Protein AF-A0A0G0DGN2-F1 (afdb_monomer)

Secondary structure (DSSP, 8-state):
---SSTT-PPEEEEETTEEEEE-----EEEEEEE-TTT-PEEEEEEETTTTEEEEE-TTT--EE--TTHHHHHHHHHHHHHHHHHHHHHHHHHHHHHHHHHT-SS-HHHHHHHHHHHHHHHHHHHHHH-TTSHHHHTTS--

Structure (mmCIF, N/CA/C/O backbone):
data_AF-A0A0G0DGN2-F1
#
_entry.id   AF-A0A0G0DGN2-F1
#
loop_
_atom_site.group_PDB
_atom_site.id
_atom_site.type_symbol
_atom_site.label_atom_id
_atom_site.label_alt_id
_atom_site.label_comp_id
_atom_site.label_asym_id
_atom_site.label_entity_id
_atom_site.label_seq_id
_atom_site.pdbx_PDB_ins_code
_atom_site.Cartn_x
_atom_site.Cartn_y
_atom_site.Cartn_z
_atom_site.occupancy
_atom_site.B_iso_or_equiv
_atom_site.auth_seq_id
_atom_site.auth_comp_id
_atom_site.auth_asym_id
_atom_site.auth_atom_id
_atom_site.pdbx_PDB_model_num
ATOM 1 N N . MET A 1 1 ? 5.096 12.865 14.100 1.00 49.00 1 MET A N 1
ATOM 2 C CA . MET A 1 1 ? 5.397 11.519 14.652 1.00 49.00 1 MET A CA 1
ATOM 3 C C . MET A 1 1 ? 6.909 11.419 14.796 1.00 49.00 1 MET A C 1
ATOM 5 O O . MET A 1 1 ? 7.575 12.170 14.108 1.00 49.00 1 MET A O 1
ATOM 9 N N . ASP A 1 2 ? 7.474 10.583 15.662 1.00 47.09 2 ASP A N 1
ATOM 10 C CA . ASP A 1 2 ? 8.926 10.339 15.600 1.00 47.09 2 ASP A CA 1
ATOM 11 C C . ASP A 1 2 ? 9.210 9.339 14.479 1.00 47.09 2 ASP A C 1
ATOM 13 O O . ASP A 1 2 ? 8.438 8.393 14.294 1.00 47.09 2 ASP A O 1
ATOM 17 N N . CYS A 1 3 ? 10.291 9.537 13.715 1.00 43.28 3 CYS A N 1
ATOM 18 C CA . CYS A 1 3 ? 10.688 8.525 12.745 1.00 43.28 3 CYS A CA 1
ATOM 19 C C . CYS A 1 3 ? 11.011 7.210 13.494 1.00 43.28 3 CYS A C 1
ATOM 21 O O . CYS A 1 3 ? 11.831 7.221 14.416 1.00 43.28 3 CYS A O 1
ATOM 23 N N . PRO A 1 4 ? 10.424 6.059 13.096 1.00 52.72 4 PRO A N 1
ATOM 24 C CA . PRO A 1 4 ? 10.719 4.763 13.717 1.00 52.72 4 PRO A CA 1
ATOM 25 C C . PRO A 1 4 ? 12.202 4.375 13.611 1.00 52.72 4 PRO A C 1
ATOM 27 O O . PRO A 1 4 ? 12.725 3.613 14.426 1.00 52.72 4 PRO A O 1
ATOM 30 N N . ASN A 1 5 ? 12.902 4.950 12.638 1.00 54.12 5 ASN A N 1
ATOM 31 C CA . ASN A 1 5 ? 14.341 4.891 12.513 1.00 54.12 5 ASN A CA 1
ATOM 32 C C . ASN A 1 5 ? 14.989 5.977 13.384 1.00 54.12 5 ASN A C 1
ATOM 34 O O . ASN A 1 5 ? 15.116 7.130 12.977 1.00 54.12 5 ASN A O 1
ATOM 38 N N . LYS A 1 6 ? 15.429 5.592 14.589 1.00 50.25 6 LYS A N 1
ATOM 39 C CA . LYS A 1 6 ? 16.013 6.481 15.620 1.00 50.25 6 LYS A CA 1
ATOM 40 C C . LYS A 1 6 ? 17.249 7.291 15.176 1.00 50.25 6 LYS A C 1
ATOM 42 O O . LYS A 1 6 ? 17.796 8.045 15.974 1.00 50.25 6 LYS A O 1
ATOM 47 N N . HIS A 1 7 ? 17.698 7.127 13.932 1.00 49.56 7 HIS A N 1
ATOM 48 C CA . HIS A 1 7 ? 18.856 7.787 13.334 1.00 49.56 7 HIS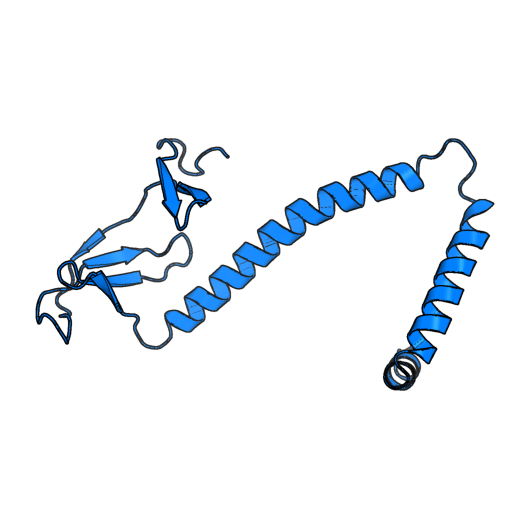 A CA 1
ATOM 49 C C . HIS A 1 7 ? 18.514 8.725 12.160 1.00 49.56 7 HIS A C 1
ATOM 51 O O . HIS A 1 7 ? 19.440 9.189 11.496 1.00 49.56 7 HIS A O 1
ATOM 57 N N . LYS A 1 8 ? 17.232 9.002 11.868 1.00 55.03 8 LYS A N 1
ATOM 58 C CA . LYS A 1 8 ? 16.832 9.859 10.736 1.00 55.03 8 LYS A CA 1
ATOM 59 C C . LYS A 1 8 ? 15.720 10.841 11.094 1.00 55.03 8 LYS A C 1
ATOM 61 O O . LYS A 1 8 ? 14.766 10.488 11.780 1.00 55.03 8 LYS A O 1
ATOM 66 N N . GLU A 1 9 ? 15.851 12.069 10.600 1.00 58.56 9 GLU A N 1
ATOM 67 C CA . GLU A 1 9 ? 14.816 13.100 10.691 1.00 58.56 9 GLU A CA 1
ATOM 68 C C . GLU A 1 9 ? 13.739 12.879 9.619 1.00 58.56 9 GLU A C 1
ATOM 70 O O . GLU A 1 9 ? 14.002 12.306 8.559 1.00 58.56 9 GLU A O 1
ATOM 75 N N . LEU A 1 10 ? 12.509 13.305 9.915 1.00 53.09 10 LEU A N 1
ATOM 76 C CA . LEU A 1 10 ? 11.406 13.269 8.960 1.00 53.09 10 LEU A CA 1
ATOM 77 C C . LEU A 1 10 ? 11.618 14.327 7.874 1.00 53.09 10 LEU A C 1
ATOM 79 O O . LEU A 1 10 ? 11.768 15.510 8.174 1.00 53.09 10 LEU A O 1
ATOM 83 N N . GLU A 1 11 ? 11.564 13.907 6.616 1.00 58.22 11 GLU A N 1
ATOM 84 C CA . GLU A 1 11 ? 11.448 14.812 5.479 1.00 58.22 11 GLU A CA 1
ATOM 85 C C . GLU A 1 11 ? 9.973 15.071 5.183 1.00 58.22 11 GLU A C 1
ATOM 87 O O . GLU A 1 11 ? 9.183 14.143 5.003 1.00 58.22 11 GLU A O 1
ATOM 92 N N . LYS A 1 12 ? 9.601 16.348 5.093 1.00 58.12 12 LYS A N 1
ATOM 93 C CA . LYS A 1 12 ? 8.268 16.750 4.648 1.00 58.12 12 LYS A CA 1
ATOM 94 C C . LYS A 1 12 ? 8.213 16.764 3.131 1.00 58.12 12 LYS A C 1
ATOM 96 O O . LYS A 1 12 ? 8.866 17.588 2.492 1.00 58.12 12 LYS A O 1
ATOM 101 N N . ILE A 1 13 ? 7.393 15.893 2.556 1.00 61.16 13 ILE A N 1
ATOM 102 C CA . ILE A 1 13 ? 7.132 15.861 1.118 1.00 61.16 13 ILE A CA 1
ATOM 103 C C . ILE A 1 13 ? 5.710 16.359 0.875 1.00 61.16 13 ILE A C 1
ATOM 105 O O . ILE A 1 13 ? 4.753 15.875 1.474 1.00 61.16 13 ILE A O 1
ATOM 109 N N . LEU A 1 14 ? 5.566 17.335 -0.022 1.00 43.22 14 LEU A N 1
ATOM 110 C CA . LEU A 1 14 ? 4.266 17.806 -0.490 1.00 43.22 14 LEU A CA 1
ATOM 111 C C . LEU A 1 14 ? 3.747 16.862 -1.576 1.00 43.22 14 LEU A C 1
ATOM 113 O O . LEU A 1 14 ? 4.218 16.890 -2.713 1.00 43.22 14 LEU A O 1
ATOM 117 N N . PHE A 1 15 ? 2.754 16.045 -1.236 1.00 37.03 15 PHE A N 1
ATOM 118 C CA . PHE A 1 15 ? 2.042 15.195 -2.188 1.00 37.03 15 PHE A CA 1
ATOM 119 C C . PHE A 1 15 ? 0.625 15.745 -2.361 1.00 37.03 15 PHE A C 1
ATOM 121 O O . PHE A 1 15 ? -0.176 15.689 -1.436 1.00 37.03 15 PHE A O 1
ATOM 128 N N . HIS A 1 16 ? 0.307 16.310 -3.532 1.00 38.50 16 HIS A N 1
ATOM 129 C CA . HIS A 1 16 ? -1.016 16.901 -3.817 1.00 38.50 16 HIS A CA 1
ATOM 130 C C . HIS A 1 16 ? -1.499 17.900 -2.741 1.00 38.50 16 HIS A C 1
ATOM 132 O O . HIS A 1 16 ? -2.641 17.840 -2.295 1.00 38.50 16 HIS A O 1
ATOM 138 N N . ASN A 1 17 ? -0.621 18.816 -2.314 1.00 47.09 17 ASN A N 1
ATOM 139 C CA . ASN A 1 17 ? -0.868 19.803 -1.249 1.00 47.09 17 ASN A CA 1
ATOM 140 C C . ASN A 1 17 ? -1.106 19.219 0.157 1.00 47.09 17 ASN A C 1
ATOM 142 O O . ASN A 1 17 ? -1.519 19.947 1.057 1.00 47.09 17 ASN A O 1
ATOM 146 N N . VAL A 1 18 ? -0.811 17.939 0.372 1.00 45.44 18 VAL A N 1
ATOM 147 C CA . VAL A 1 18 ? -0.760 17.330 1.702 1.00 45.44 18 VAL A CA 1
ATOM 148 C C . VAL A 1 18 ? 0.703 17.241 2.129 1.00 45.44 18 VAL A C 1
ATOM 150 O O . VAL A 1 18 ? 1.525 16.684 1.398 1.00 45.44 18 VAL A O 1
ATOM 153 N N . GLU A 1 19 ? 1.040 17.812 3.288 1.00 50.41 19 GLU A N 1
ATOM 154 C CA . GLU A 1 19 ? 2.341 17.589 3.928 1.00 50.41 19 GLU A CA 1
ATOM 155 C C . GLU A 1 19 ? 2.386 16.156 4.460 1.00 50.41 19 GLU A C 1
ATOM 157 O O . GLU A 1 19 ? 1.623 15.792 5.356 1.00 50.41 19 GLU A O 1
ATOM 162 N N . VAL A 1 20 ? 3.267 15.340 3.888 1.00 60.31 20 VAL A N 1
ATOM 163 C CA . VAL A 1 20 ? 3.509 13.966 4.326 1.00 60.31 20 VAL A CA 1
ATOM 164 C C . VAL A 1 20 ? 4.879 13.907 4.991 1.00 60.31 20 VAL A C 1
ATOM 166 O O . VAL A 1 20 ? 5.888 14.229 4.366 1.00 60.31 20 VAL A O 1
ATOM 169 N N . ASP A 1 21 ? 4.905 13.485 6.254 1.00 50.84 21 ASP A N 1
ATOM 170 C CA . ASP A 1 21 ? 6.132 13.190 6.993 1.00 50.84 21 ASP A CA 1
ATOM 171 C C . ASP A 1 21 ? 6.678 11.824 6.529 1.00 50.84 21 ASP A C 1
ATOM 173 O O . ASP A 1 21 ? 6.150 10.770 6.894 1.00 50.84 21 ASP A O 1
ATOM 177 N N . CYS A 1 22 ? 7.730 11.820 5.711 1.00 55.09 22 CYS A N 1
ATOM 178 C CA . CYS A 1 22 ? 8.406 10.608 5.253 1.00 55.09 22 CYS A CA 1
ATOM 179 C C . CYS A 1 22 ? 9.712 10.400 6.020 1.00 55.09 22 CYS A C 1
ATOM 181 O O . CYS A 1 22 ? 10.528 11.310 6.125 1.00 55.09 22 CYS A O 1
ATOM 183 N N . CYS A 1 23 ? 9.957 9.180 6.506 1.00 52.88 23 CYS A N 1
ATOM 184 C CA . CYS A 1 23 ? 11.285 8.813 6.983 1.00 52.88 23 CYS A CA 1
ATOM 185 C C . CYS A 1 23 ? 12.066 8.086 5.876 1.00 52.88 23 CYS A C 1
ATOM 187 O O . CYS A 1 23 ? 11.674 6.983 5.486 1.00 52.88 23 CYS A O 1
ATOM 189 N N . PRO A 1 24 ? 13.146 8.674 5.333 1.00 57.66 24 PRO A N 1
ATOM 190 C CA . PRO A 1 24 ? 13.784 8.154 4.132 1.00 57.66 24 PRO A CA 1
ATOM 191 C C . PRO A 1 24 ? 14.745 7.006 4.467 1.00 57.66 24 PRO A C 1
ATOM 193 O O . PRO A 1 24 ? 15.909 7.200 4.823 1.00 57.66 24 PRO A O 1
ATOM 196 N N . GLU A 1 25 ? 14.299 5.765 4.302 1.00 57.72 25 GLU A N 1
ATOM 197 C CA . GLU A 1 25 ? 15.203 4.613 4.220 1.00 57.72 25 GLU A CA 1
ATOM 198 C C . GLU A 1 25 ? 14.884 3.727 3.021 1.00 57.72 25 GLU A C 1
ATOM 200 O O . G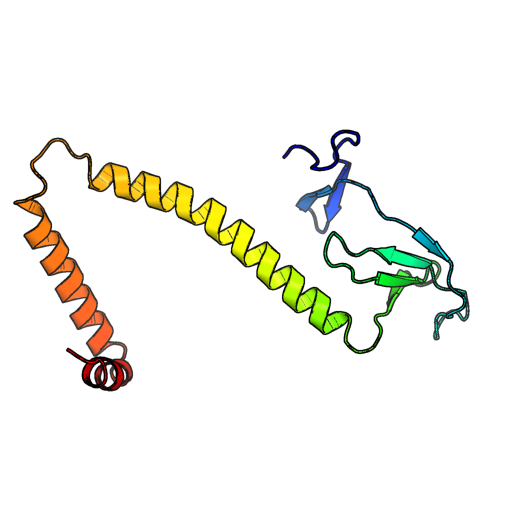LU A 1 25 ? 14.664 2.526 3.126 1.00 57.72 25 GLU A O 1
ATOM 205 N N . PHE A 1 26 ? 14.895 4.333 1.837 1.00 65.50 26 PHE A N 1
ATOM 206 C CA . PHE A 1 26 ? 14.818 3.565 0.60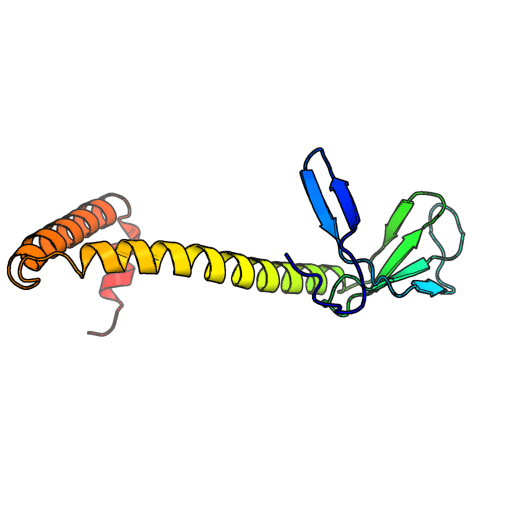4 1.00 65.50 26 PHE A CA 1
ATOM 207 C C . PHE A 1 26 ? 16.160 2.876 0.357 1.00 65.50 26 PHE A C 1
ATOM 209 O O . PHE A 1 26 ? 17.163 3.521 0.040 1.00 65.50 26 PHE A O 1
ATOM 216 N N . LYS A 1 27 ? 16.190 1.550 0.501 1.00 73.25 27 LYS A N 1
ATOM 217 C CA . LYS A 1 27 ? 17.301 0.737 0.000 1.00 73.25 27 LYS A CA 1
ATOM 218 C C . LYS A 1 27 ? 17.154 0.614 -1.509 1.00 73.25 27 LYS A C 1
ATOM 220 O O . LYS A 1 27 ? 16.097 0.235 -2.009 1.00 73.25 27 LYS A O 1
ATOM 225 N N . ILE A 1 28 ? 18.218 0.969 -2.220 1.00 79.12 28 ILE A N 1
ATOM 226 C CA . ILE A 1 28 ? 18.251 1.005 -3.679 1.00 79.12 28 ILE A CA 1
ATOM 227 C C . ILE A 1 28 ? 19.076 -0.175 -4.191 1.00 79.12 28 ILE A C 1
ATOM 229 O O . ILE A 1 28 ? 20.220 -0.367 -3.778 1.00 79.12 28 ILE A O 1
ATOM 233 N N . TYR A 1 29 ? 18.516 -0.919 -5.138 1.00 84.50 29 TYR A N 1
ATOM 234 C CA . TYR A 1 29 ? 19.147 -2.055 -5.796 1.00 84.50 29 TYR A CA 1
ATOM 235 C C . TYR A 1 29 ? 19.201 -1.809 -7.308 1.00 84.50 29 TYR A C 1
ATOM 237 O O . TYR A 1 29 ? 18.215 -1.403 -7.922 1.00 84.50 29 TYR A O 1
ATOM 245 N N . ASN A 1 30 ? 20.358 -2.046 -7.927 1.00 85.06 30 ASN A N 1
ATOM 246 C CA . ASN A 1 30 ? 20.477 -2.027 -9.386 1.00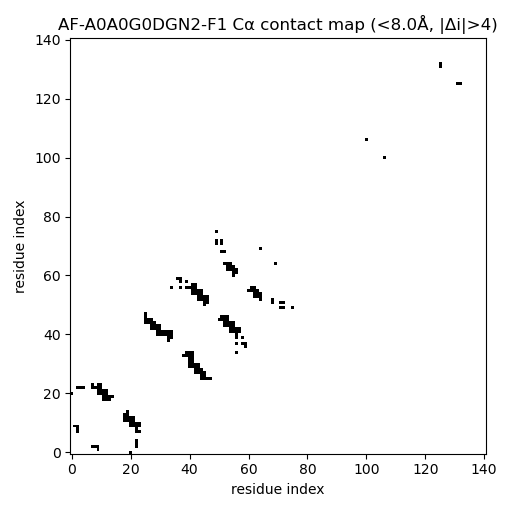 85.06 30 ASN A CA 1
ATOM 247 C C . ASN A 1 30 ? 20.159 -3.423 -9.923 1.00 85.06 30 ASN A C 1
ATOM 249 O O . ASN A 1 30 ? 20.700 -4.405 -9.416 1.00 85.06 30 ASN A O 1
ATOM 253 N N . ILE A 1 31 ? 19.306 -3.502 -10.942 1.00 87.12 31 ILE A N 1
ATOM 254 C CA . ILE A 1 31 ? 18.890 -4.769 -11.545 1.00 87.12 31 ILE A CA 1
ATOM 255 C C . ILE A 1 31 ? 19.050 -4.738 -13.064 1.00 87.12 31 ILE A C 1
ATOM 257 O O . ILE A 1 31 ? 18.928 -3.691 -13.696 1.00 87.12 31 ILE A O 1
ATOM 261 N N . ASP A 1 32 ? 19.274 -5.909 -13.660 1.00 86.75 32 ASP A N 1
ATOM 262 C CA . ASP A 1 32 ? 19.475 -6.046 -15.110 1.00 86.75 32 ASP A CA 1
ATOM 263 C C . ASP A 1 32 ? 18.168 -6.020 -15.921 1.00 86.75 32 ASP A C 1
ATOM 265 O O . ASP A 1 32 ? 18.195 -5.968 -17.156 1.00 86.75 32 ASP A O 1
ATOM 269 N N . LYS A 1 33 ? 17.005 -6.024 -15.253 1.00 90.62 33 LYS A N 1
ATOM 270 C CA . LYS A 1 33 ? 15.714 -5.826 -15.923 1.00 90.62 33 LYS A CA 1
ATOM 271 C C . LYS A 1 33 ? 15.657 -4.427 -16.531 1.00 90.62 33 LYS A C 1
ATOM 273 O O . LYS A 1 33 ? 16.086 -3.451 -15.918 1.00 90.62 33 LYS A O 1
ATOM 278 N N . ARG A 1 34 ? 15.083 -4.319 -17.729 1.00 93.00 34 ARG A N 1
ATOM 279 C CA . ARG A 1 34 ? 15.003 -3.058 -18.475 1.00 93.00 34 ARG A CA 1
ATOM 280 C C . ARG A 1 34 ? 13.573 -2.576 -18.628 1.00 93.00 34 ARG A C 1
ATOM 282 O O . ARG A 1 34 ? 12.661 -3.372 -18.833 1.00 93.00 34 ARG A O 1
ATOM 289 N N . CYS A 1 35 ? 13.415 -1.258 -18.623 1.00 92.44 35 CYS A N 1
ATOM 290 C CA . CYS A 1 35 ? 12.159 -0.612 -18.962 1.00 92.44 35 CYS A CA 1
ATOM 291 C C . CYS A 1 35 ? 11.754 -0.950 -20.405 1.00 92.44 35 CYS A C 1
ATOM 293 O O . CYS A 1 35 ? 12.565 -0.740 -21.308 1.00 92.44 35 CYS A O 1
ATOM 295 N N . PRO A 1 36 ? 10.525 -1.434 -20.658 1.00 92.94 36 PRO A N 1
ATOM 296 C CA . PRO A 1 36 ? 10.083 -1.745 -22.017 1.00 92.94 36 PRO A CA 1
ATOM 297 C C . PRO A 1 36 ? 9.955 -0.491 -22.894 1.00 92.94 36 PRO A C 1
ATOM 299 O O . PRO A 1 36 ? 10.159 -0.580 -24.100 1.00 92.94 36 PRO A O 1
ATOM 302 N N . GLU A 1 37 ? 9.705 0.674 -22.287 1.00 92.75 37 GLU A N 1
ATOM 303 C CA . GLU A 1 37 ? 9.583 1.957 -22.989 1.00 92.75 37 GLU A CA 1
ATOM 304 C C . GLU A 1 37 ? 10.962 2.572 -23.289 1.00 92.75 37 GLU A C 1
ATOM 306 O O . GLU A 1 37 ? 11.315 2.857 -24.431 1.00 92.75 37 GLU A O 1
ATOM 311 N N . CYS A 1 38 ? 11.795 2.742 -22.256 1.00 92.81 38 CYS A N 1
ATOM 312 C CA . CYS A 1 38 ? 13.070 3.460 -22.376 1.00 92.81 38 CYS A CA 1
ATOM 313 C C . CYS A 1 38 ? 14.271 2.556 -22.690 1.00 92.81 38 CYS A C 1
ATOM 315 O O . CYS A 1 38 ? 15.340 3.057 -23.030 1.00 92.81 38 CYS A O 1
ATOM 317 N N . ARG A 1 39 ? 14.133 1.231 -22.540 1.00 92.62 39 ARG A N 1
ATOM 318 C CA . ARG A 1 39 ? 15.203 0.219 -22.672 1.00 92.62 39 ARG A CA 1
ATOM 319 C C . ARG A 1 39 ? 16.424 0.429 -21.764 1.00 92.62 39 ARG A C 1
ATOM 321 O O . ARG A 1 39 ? 17.471 -0.174 -22.005 1.00 92.62 39 ARG A O 1
ATOM 328 N N . ILE A 1 40 ? 16.287 1.218 -20.699 1.00 90.44 40 ILE A N 1
ATOM 329 C CA . ILE A 1 40 ? 17.311 1.392 -19.660 1.00 90.44 40 ILE A CA 1
ATOM 330 C C . ILE A 1 40 ? 17.094 0.439 -18.476 1.00 90.44 40 ILE A C 1
ATOM 332 O O . ILE A 1 40 ? 15.953 0.025 -18.256 1.00 90.44 40 ILE A O 1
ATOM 336 N N . PRO A 1 41 ? 18.149 0.098 -17.711 1.00 91.69 41 PRO A N 1
ATOM 337 C CA . PRO A 1 41 ? 18.019 -0.686 -16.486 1.00 91.69 41 PRO A CA 1
ATOM 338 C C . PRO A 1 41 ? 17.099 -0.015 -15.463 1.00 91.69 41 PRO A C 1
ATOM 340 O O . PRO A 1 41 ? 17.134 1.207 -15.285 1.00 91.69 41 PRO A O 1
ATOM 343 N N . PHE A 1 42 ? 16.283 -0.821 -14.793 1.00 92.31 42 PHE A N 1
ATOM 344 C CA . PHE A 1 42 ? 15.474 -0.373 -13.671 1.00 92.31 42 PHE A CA 1
ATOM 345 C C . PHE A 1 42 ? 16.316 -0.156 -12.417 1.00 92.31 42 PHE A C 1
ATOM 347 O O . PHE A 1 42 ? 17.386 -0.739 -12.227 1.00 92.31 42 PHE A O 1
ATOM 354 N N . VAL A 1 43 ? 15.775 0.672 -11.531 1.00 90.56 43 VAL A N 1
ATOM 355 C CA . VAL A 1 43 ? 16.245 0.815 -10.161 1.00 90.56 43 VAL A CA 1
ATOM 356 C C . VAL A 1 43 ? 15.173 0.285 -9.239 1.00 90.56 43 VAL A C 1
ATOM 358 O O . VAL A 1 43 ? 14.041 0.751 -9.273 1.00 90.56 43 VAL A O 1
ATOM 361 N N . GLN A 1 44 ? 15.535 -0.697 -8.434 1.00 90.50 44 GLN A N 1
ATOM 362 C CA . GLN A 1 44 ? 14.614 -1.389 -7.563 1.00 90.50 44 GLN A CA 1
ATOM 363 C C . GLN A 1 44 ? 14.677 -0.796 -6.152 1.00 90.50 44 GLN A C 1
ATOM 365 O O . GLN A 1 44 ? 15.764 -0.596 -5.609 1.00 90.50 44 GLN A O 1
ATOM 370 N N . ILE A 1 45 ? 13.519 -0.493 -5.572 1.00 88.94 45 ILE A N 1
ATOM 371 C CA . ILE A 1 45 ? 13.385 0.118 -4.242 1.00 88.94 45 ILE A CA 1
ATOM 372 C C . ILE A 1 45 ? 12.455 -0.712 -3.360 1.00 88.94 45 ILE A C 1
ATOM 374 O O . ILE A 1 45 ? 11.479 -1.267 -3.855 1.00 88.94 45 ILE A O 1
ATOM 378 N N . ASP A 1 46 ? 12.737 -0.798 -2.063 1.00 87.56 46 ASP A N 1
ATOM 379 C CA . ASP A 1 46 ? 11.819 -1.447 -1.118 1.00 87.56 46 ASP A CA 1
ATOM 380 C C . ASP A 1 46 ? 10.584 -0.553 -0.868 1.00 87.56 46 ASP A C 1
ATOM 382 O O . ASP A 1 46 ? 10.709 0.661 -0.676 1.00 87.56 46 ASP A O 1
ATOM 386 N N . TYR A 1 47 ? 9.385 -1.143 -0.884 1.00 84.25 47 TYR A N 1
ATOM 387 C CA . TYR A 1 47 ? 8.126 -0.463 -0.577 1.00 84.25 47 TYR A CA 1
ATOM 388 C C . TYR A 1 47 ? 7.802 -0.572 0.909 1.00 84.25 47 TYR A C 1
ATOM 390 O O . TYR A 1 47 ? 7.157 -1.535 1.337 1.00 84.25 47 TYR A O 1
ATOM 398 N N . ASP A 1 48 ? 8.212 0.437 1.678 1.00 81.88 48 ASP A N 1
ATOM 399 C CA . ASP A 1 48 ? 7.953 0.507 3.123 1.00 81.88 48 ASP A CA 1
ATOM 400 C C . ASP A 1 48 ? 8.384 -0.814 3.815 1.00 81.88 48 ASP A C 1
ATOM 402 O O . ASP A 1 48 ? 9.300 -1.495 3.346 1.00 81.88 48 ASP A O 1
ATOM 406 N N . ASP A 1 49 ? 7.690 -1.244 4.868 1.00 79.25 49 ASP A N 1
ATOM 407 C CA . ASP A 1 49 ? 7.934 -2.536 5.530 1.00 79.25 49 ASP A CA 1
ATOM 408 C C . ASP A 1 49 ? 7.212 -3.732 4.866 1.00 79.25 49 ASP A C 1
ATOM 410 O O . ASP A 1 49 ? 7.050 -4.803 5.458 1.00 79.25 49 ASP A O 1
ATOM 414 N N . SER A 1 50 ? 6.742 -3.586 3.622 1.00 79.50 50 SER A N 1
ATOM 415 C CA . SER A 1 50 ? 5.914 -4.608 2.958 1.00 79.50 50 SER A CA 1
ATOM 416 C C . SER A 1 50 ? 6.698 -5.797 2.384 1.00 79.50 50 SER A C 1
ATOM 418 O O . SER A 1 50 ? 6.083 -6.743 1.888 1.00 79.50 50 SER A O 1
ATOM 420 N N . ASN A 1 51 ? 8.038 -5.754 2.428 1.00 84.56 51 ASN A N 1
ATOM 421 C CA . ASN A 1 51 ? 8.966 -6.654 1.720 1.00 84.56 51 ASN A CA 1
ATOM 422 C C . ASN A 1 51 ? 8.782 -6.705 0.190 1.00 84.56 51 ASN A C 1
ATOM 424 O O . ASN A 1 51 ? 9.417 -7.525 -0.475 1.00 84.56 51 ASN A O 1
ATOM 428 N N . VAL A 1 52 ? 7.932 -5.849 -0.381 1.00 88.94 52 VAL A N 1
ATOM 429 C CA . VAL A 1 52 ? 7.756 -5.741 -1.828 1.00 88.94 52 VAL A CA 1
ATOM 430 C C . VAL A 1 52 ? 8.819 -4.815 -2.388 1.00 88.94 52 VAL A C 1
ATOM 432 O O . VAL A 1 52 ? 9.092 -3.759 -1.821 1.00 88.94 52 VAL A O 1
ATOM 435 N N . LYS A 1 53 ? 9.401 -5.202 -3.520 1.00 90.25 53 LYS A N 1
ATOM 436 C CA . LYS A 1 53 ? 10.345 -4.379 -4.260 1.00 90.25 53 LYS A CA 1
ATOM 437 C C . LYS A 1 53 ? 9.645 -3.782 -5.475 1.00 90.25 53 LYS A C 1
ATOM 439 O O . LYS A 1 53 ? 8.839 -4.446 -6.110 1.00 90.25 53 LYS A O 1
ATOM 444 N N . ILE A 1 54 ? 9.920 -2.522 -5.775 1.00 91.00 54 ILE A N 1
ATOM 445 C CA . ILE A 1 54 ? 9.307 -1.791 -6.882 1.00 91.00 54 ILE A CA 1
ATOM 446 C C . ILE A 1 54 ? 10.381 -1.444 -7.900 1.00 91.00 54 ILE A C 1
ATOM 448 O O . ILE A 1 54 ? 11.384 -0.827 -7.545 1.00 91.00 54 ILE A O 1
ATOM 452 N N . ASP A 1 55 ? 10.140 -1.782 -9.165 1.00 92.62 55 ASP A N 1
ATOM 453 C CA . ASP A 1 55 ? 11.047 -1.476 -10.266 1.00 92.62 55 ASP A CA 1
ATOM 454 C C . ASP A 1 55 ? 10.713 -0.082 -10.834 1.00 92.62 55 ASP A C 1
ATOM 456 O O . ASP A 1 55 ? 9.664 0.144 -11.440 1.00 92.62 55 ASP A O 1
ATOM 460 N N . PHE A 1 56 ? 11.611 0.881 -10.627 1.00 90.81 56 PHE A N 1
ATOM 461 C CA . PHE A 1 56 ? 11.451 2.275 -11.039 1.00 90.81 56 PHE A CA 1
ATOM 462 C C . PHE A 1 56 ? 12.345 2.628 -12.234 1.00 90.81 56 PHE A C 1
ATOM 464 O O . PHE A 1 56 ? 13.558 2.390 -12.236 1.00 90.81 56 PHE A O 1
ATOM 471 N N . CYS A 1 57 ? 11.760 3.244 -13.263 1.00 91.25 57 CYS A N 1
ATOM 472 C CA . CYS A 1 57 ? 12.499 3.774 -14.404 1.00 91.25 57 CYS A CA 1
ATOM 473 C C . CYS A 1 57 ? 12.887 5.236 -14.172 1.00 91.25 57 CYS A C 1
ATOM 475 O O . CYS A 1 57 ? 12.034 6.118 -14.180 1.00 91.25 57 CYS A O 1
ATOM 477 N N . LYS A 1 58 ? 14.190 5.519 -14.089 1.00 88.56 58 LYS A N 1
ATOM 478 C CA . LYS A 1 58 ? 14.713 6.887 -13.909 1.00 88.56 58 LYS A CA 1
ATOM 479 C C . LYS A 1 58 ? 14.455 7.838 -15.086 1.00 88.56 58 LYS A C 1
ATOM 481 O O . LYS A 1 58 ? 14.600 9.040 -14.912 1.00 88.56 58 LYS A O 1
ATOM 486 N N . MET A 1 59 ? 14.123 7.324 -16.274 1.00 89.31 59 MET A N 1
ATOM 487 C CA . MET A 1 59 ? 13.906 8.151 -17.470 1.00 89.31 59 MET A CA 1
ATOM 488 C C . MET A 1 59 ? 12.451 8.571 -17.669 1.00 89.31 59 MET A C 1
ATOM 490 O O . MET A 1 59 ? 12.195 9.744 -17.905 1.00 89.31 59 MET A O 1
ATOM 494 N N . CYS A 1 60 ? 11.507 7.628 -17.607 1.00 91.75 60 CYS A N 1
ATOM 495 C CA . CYS A 1 60 ? 10.081 7.926 -17.790 1.00 91.75 60 CYS A CA 1
ATOM 496 C C . CYS A 1 60 ? 9.310 8.058 -16.473 1.00 91.75 60 CYS A C 1
ATOM 498 O O . CYS A 1 60 ? 8.097 8.242 -16.501 1.00 91.75 60 CYS A O 1
ATOM 500 N N . SER A 1 61 ? 9.984 7.902 -15.329 1.00 88.88 61 SER A N 1
ATOM 501 C CA . SER A 1 61 ? 9.367 7.844 -13.997 1.00 88.88 61 SER A CA 1
ATOM 502 C C . SER A 1 61 ? 8.305 6.743 -13.851 1.00 88.88 61 SER A C 1
ATOM 504 O O . SER A 1 61 ? 7.461 6.795 -12.960 1.00 88.88 61 SER A O 1
ATOM 506 N N . GLY A 1 62 ? 8.336 5.739 -14.734 1.00 87.81 62 GLY A N 1
ATOM 507 C 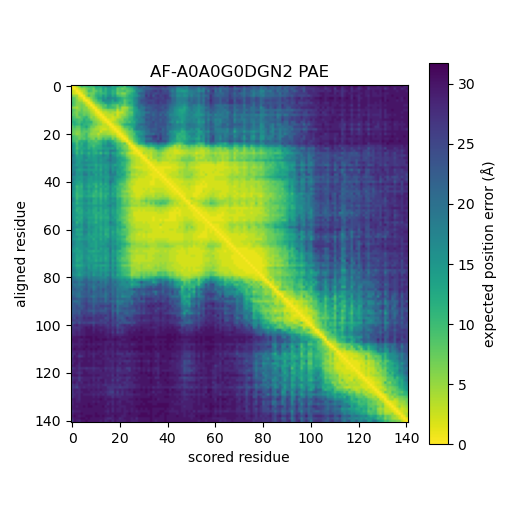CA . GLY A 1 62 ? 7.408 4.616 -14.726 1.00 87.81 62 GLY A CA 1
ATOM 508 C C . GLY A 1 62 ? 7.709 3.633 -13.597 1.00 87.81 62 GLY A C 1
ATOM 509 O O . GLY A 1 62 ? 8.872 3.316 -13.337 1.00 87.81 62 GLY A O 1
ATOM 510 N N . ILE A 1 63 ? 6.645 3.126 -12.978 1.00 91.25 63 ILE A N 1
ATOM 511 C CA . ILE A 1 63 ? 6.684 2.125 -11.911 1.00 91.25 63 ILE A CA 1
ATOM 512 C C . ILE A 1 63 ? 6.198 0.786 -12.463 1.00 91.25 63 ILE A C 1
ATOM 514 O O . ILE A 1 63 ? 5.142 0.719 -13.092 1.00 91.25 63 ILE A O 1
ATOM 518 N N . TRP A 1 64 ? 6.962 -0.270 -12.206 1.00 91.94 64 TRP A N 1
ATOM 519 C CA . TRP A 1 64 ? 6.693 -1.622 -12.677 1.00 91.94 64 TRP A CA 1
ATOM 520 C C . TRP A 1 64 ? 6.677 -2.594 -11.501 1.00 91.94 64 TRP A C 1
ATOM 522 O O . TRP A 1 64 ? 7.468 -2.474 -10.566 1.00 91.94 64 TRP A O 1
ATOM 532 N N . LEU A 1 65 ? 5.736 -3.536 -11.555 1.00 90.94 65 LEU A N 1
ATOM 533 C CA . LEU A 1 65 ? 5.525 -4.567 -10.544 1.00 90.94 65 LEU A CA 1
ATOM 534 C C . LEU A 1 65 ? 5.475 -5.929 -11.231 1.00 90.94 65 LEU A C 1
ATOM 536 O O . LEU A 1 65 ? 4.795 -6.093 -12.250 1.00 90.94 65 LEU A O 1
ATOM 540 N N . ASP A 1 66 ? 6.145 -6.913 -10.648 1.00 88.12 66 ASP A N 1
ATOM 541 C CA . ASP A 1 66 ? 6.049 -8.299 -11.067 1.00 88.12 66 ASP A CA 1
ATOM 542 C C . ASP A 1 66 ? 4.690 -8.900 -10.672 1.00 88.12 66 ASP A C 1
ATOM 544 O O . ASP A 1 66 ? 3.922 -8.402 -9.832 1.00 88.12 66 ASP A O 1
ATOM 548 N N . ARG A 1 67 ? 4.368 -10.042 -11.287 1.00 89.75 67 ARG A N 1
ATOM 549 C CA . ARG A 1 67 ? 3.138 -10.775 -10.985 1.00 89.75 67 ARG A CA 1
ATOM 550 C C . ARG A 1 67 ? 3.099 -11.145 -9.497 1.00 89.75 67 ARG A C 1
ATOM 552 O O . ARG A 1 67 ? 3.906 -11.929 -9.017 1.00 89.75 67 ARG A O 1
ATOM 559 N N . GLY A 1 68 ? 2.072 -10.660 -8.801 1.00 86.62 68 GLY A N 1
ATOM 560 C CA . GLY A 1 68 ? 1.815 -10.974 -7.393 1.00 86.62 68 GLY A CA 1
ATOM 561 C C . GLY A 1 68 ? 2.315 -9.918 -6.408 1.00 86.62 68 GLY A C 1
ATOM 562 O O . GLY A 1 68 ? 1.808 -9.879 -5.289 1.00 86.62 68 GLY A O 1
ATOM 563 N N . GLU A 1 69 ? 3.209 -9.014 -6.813 1.00 90.25 69 GLU A N 1
ATOM 564 C CA . GLU A 1 69 ? 3.680 -7.907 -5.966 1.00 90.25 69 GLU A CA 1
ATOM 565 C C . GLU A 1 69 ? 2.562 -6.905 -5.674 1.00 90.25 69 GLU A C 1
ATOM 567 O O . GLU A 1 69 ? 2.339 -6.534 -4.524 1.00 90.25 69 GLU A O 1
ATOM 572 N N . PHE A 1 70 ? 1.745 -6.577 -6.680 1.00 89.00 70 PHE A N 1
ATOM 573 C CA . PHE A 1 70 ? 0.568 -5.723 -6.492 1.00 89.00 70 PHE A CA 1
ATOM 574 C C . PHE A 1 70 ? -0.381 -6.255 -5.404 1.00 89.00 70 PHE A C 1
ATOM 576 O O . PHE A 1 70 ? -0.856 -5.508 -4.551 1.00 89.00 70 PHE A O 1
ATOM 583 N N . LYS A 1 71 ? -0.628 -7.573 -5.381 1.00 89.50 71 LYS A N 1
ATOM 584 C CA . LYS A 1 71 ? -1.485 -8.196 -4.359 1.00 89.50 71 LYS A CA 1
ATOM 585 C C . LYS A 1 71 ? -0.875 -8.066 -2.960 1.00 89.50 71 LYS A C 1
ATOM 587 O O . LYS A 1 71 ? -1.615 -7.870 -2.001 1.00 89.50 71 LYS A O 1
ATOM 592 N N . GLN A 1 72 ? 0.447 -8.171 -2.842 1.00 89.00 72 GLN A N 1
ATOM 593 C CA . GLN A 1 72 ? 1.153 -8.016 -1.570 1.00 89.00 72 GLN A CA 1
ATOM 594 C C . GLN A 1 72 ? 1.058 -6.579 -1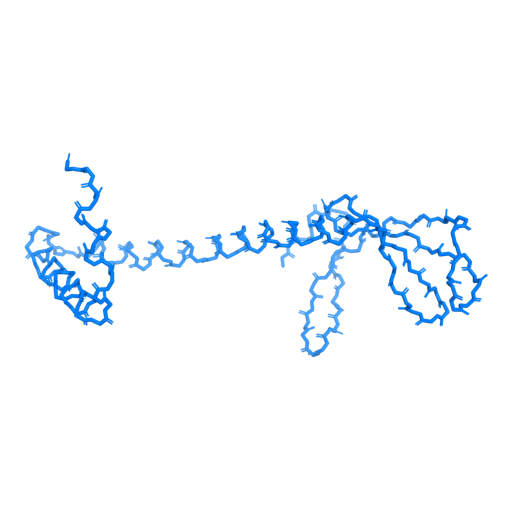.051 1.00 89.00 72 GLN A C 1
ATOM 596 O O . GLN A 1 72 ? 0.697 -6.393 0.109 1.00 89.00 72 GLN A O 1
ATOM 601 N N . ILE A 1 73 ? 1.247 -5.581 -1.923 1.00 89.12 73 ILE A N 1
ATOM 602 C CA . ILE A 1 73 ? 1.040 -4.162 -1.590 1.00 89.12 73 ILE A CA 1
ATOM 603 C C . ILE A 1 73 ? -0.388 -3.938 -1.082 1.00 89.12 73 ILE A C 1
ATOM 605 O O . ILE A 1 73 ? -0.585 -3.337 -0.031 1.00 89.12 73 ILE A O 1
ATOM 609 N N . MET A 1 74 ? -1.395 -4.490 -1.766 1.00 87.44 74 MET A N 1
ATOM 610 C CA . MET A 1 74 ? -2.794 -4.367 -1.339 1.00 87.44 74 MET A CA 1
ATOM 611 C C . MET A 1 74 ? -3.057 -4.979 0.044 1.00 87.44 74 MET A C 1
ATOM 613 O O . MET A 1 74 ? -3.813 -4.418 0.836 1.00 87.44 74 MET A O 1
ATOM 617 N N . VAL A 1 75 ? -2.454 -6.130 0.351 1.00 87.69 75 VAL A N 1
ATOM 618 C CA . VAL A 1 75 ? -2.573 -6.764 1.675 1.00 87.69 75 VAL A CA 1
ATOM 619 C C . VAL A 1 75 ? -1.856 -5.940 2.744 1.00 87.69 75 VAL A C 1
ATOM 621 O O . VAL A 1 75 ? -2.390 -5.776 3.839 1.00 87.69 75 VAL A O 1
ATOM 624 N N . TYR A 1 76 ? -0.675 -5.412 2.430 1.00 86.88 76 TYR A N 1
ATOM 625 C CA . TYR A 1 76 ? 0.087 -4.543 3.320 1.00 86.88 76 TYR A CA 1
ATOM 626 C C . TYR A 1 76 ? -0.687 -3.267 3.665 1.00 86.88 76 TYR A C 1
ATOM 628 O O . TYR A 1 76 ? -0.876 -2.967 4.842 1.00 86.88 76 TYR A O 1
ATOM 636 N N . LEU A 1 77 ? -1.222 -2.574 2.655 1.00 85.19 77 LEU A N 1
ATOM 637 C CA . LEU A 1 77 ? -2.000 -1.350 2.842 1.00 85.19 77 LEU A CA 1
ATOM 638 C C . LEU A 1 77 ? -3.256 -1.583 3.682 1.00 85.19 77 LEU A C 1
ATOM 640 O O . LEU A 1 77 ? -3.549 -0.773 4.553 1.00 85.19 77 LEU A O 1
ATOM 644 N N . LYS A 1 78 ? -3.965 -2.703 3.480 1.00 83.75 78 LYS A N 1
ATOM 645 C CA . LYS A 1 78 ? -5.106 -3.073 4.334 1.00 83.75 78 LYS A CA 1
ATOM 646 C C . LYS A 1 78 ? -4.689 -3.229 5.793 1.00 83.75 78 LYS A C 1
ATOM 648 O O . LYS A 1 78 ? -5.287 -2.608 6.657 1.00 83.75 78 LYS A O 1
ATOM 653 N N . LYS A 1 79 ? -3.619 -3.984 6.060 1.00 83.62 79 LYS A N 1
ATOM 654 C CA . LYS A 1 79 ? -3.106 -4.172 7.426 1.00 83.62 79 LYS A CA 1
ATOM 655 C C . LYS A 1 79 ? -2.674 -2.856 8.077 1.00 83.62 79 LYS A C 1
ATOM 657 O O . LYS A 1 79 ? -2.962 -2.648 9.251 1.00 83.62 79 LYS A O 1
ATOM 662 N N . LYS A 1 80 ? -1.992 -1.983 7.327 1.00 81.00 80 LYS A N 1
ATOM 663 C CA . LYS A 1 80 ? -1.537 -0.674 7.814 1.00 81.00 80 LYS A CA 1
ATOM 664 C C . LYS A 1 80 ? -2.720 0.251 8.118 1.00 81.00 80 LYS A C 1
ATOM 666 O O . LYS A 1 80 ? -2.773 0.826 9.200 1.00 81.00 80 LYS A O 1
ATOM 671 N N . ALA A 1 81 ? -3.705 0.309 7.220 1.00 76.50 81 ALA A N 1
ATOM 672 C CA . ALA A 1 81 ? -4.930 1.078 7.419 1.00 76.50 81 ALA A CA 1
ATOM 673 C C . ALA A 1 81 ? -5.750 0.557 8.607 1.00 76.50 81 ALA A C 1
ATOM 675 O O . ALA A 1 81 ? -6.158 1.349 9.447 1.00 76.50 81 ALA A O 1
ATOM 676 N N . ASP A 1 82 ? -5.944 -0.759 8.727 1.00 73.94 82 ASP A N 1
ATOM 677 C CA . ASP A 1 82 ? -6.682 -1.360 9.844 1.00 73.94 82 ASP A CA 1
ATOM 678 C C . ASP A 1 82 ? -6.010 -1.044 11.191 1.00 73.94 82 ASP A C 1
ATOM 680 O O . ASP A 1 82 ? -6.693 -0.731 12.166 1.00 73.94 82 ASP A O 1
ATOM 684 N N . TYR A 1 83 ? -4.672 -1.063 11.241 1.00 70.56 83 TYR A N 1
ATOM 685 C CA . TYR A 1 83 ? -3.903 -0.685 12.428 1.00 70.56 83 TYR A CA 1
ATOM 686 C C . TYR A 1 83 ? -4.070 0.802 12.784 1.00 70.56 83 TYR A C 1
ATOM 688 O O . TYR A 1 83 ? -4.385 1.129 13.930 1.00 70.56 83 TYR A O 1
ATOM 696 N N . GLU A 1 84 ? -3.900 1.705 11.815 1.00 64.56 84 GLU A N 1
ATOM 697 C CA . GLU A 1 84 ? -4.009 3.157 12.025 1.00 64.56 84 GLU A CA 1
ATOM 698 C C . GLU A 1 84 ? -5.441 3.587 12.388 1.00 64.56 84 GLU A C 1
ATOM 700 O O . GLU A 1 84 ? -5.643 4.373 13.319 1.00 64.56 84 GLU A O 1
ATOM 705 N N . ILE A 1 85 ? -6.447 3.020 11.711 1.00 68.69 85 ILE A N 1
ATOM 706 C CA . ILE A 1 85 ? -7.869 3.260 11.979 1.00 68.69 85 ILE A CA 1
ATOM 707 C C . ILE A 1 85 ? -8.214 2.759 13.380 1.00 68.69 85 ILE A C 1
ATOM 709 O O . ILE A 1 85 ? -8.717 3.530 14.198 1.00 68.69 85 ILE A O 1
ATOM 713 N N . LEU A 1 86 ? -7.920 1.496 13.702 1.00 63.78 86 LEU A N 1
ATOM 714 C CA . LEU A 1 86 ? -8.293 0.941 14.999 1.00 63.78 86 LEU A CA 1
ATOM 715 C C . LEU A 1 86 ? -7.658 1.739 16.140 1.00 63.78 86 LEU A C 1
ATOM 717 O O . LEU A 1 86 ? -8.339 2.038 17.119 1.00 63.78 86 LEU A O 1
ATOM 721 N N . HIS A 1 87 ? -6.395 2.154 16.021 1.00 60.16 87 HIS A N 1
ATOM 722 C CA . HIS A 1 87 ? -5.716 2.819 17.129 1.00 60.16 87 HIS A CA 1
ATOM 723 C C . HIS A 1 87 ? -6.213 4.253 17.382 1.00 60.16 87 HIS A C 1
ATOM 725 O O . HIS A 1 87 ? -6.301 4.670 18.540 1.00 60.16 87 HIS A O 1
ATOM 731 N N . HIS A 1 88 ? -6.590 4.993 16.332 1.00 61.22 88 HIS A N 1
ATOM 732 C CA . HIS A 1 88 ? -7.139 6.345 16.473 1.00 61.22 88 HIS A CA 1
ATOM 733 C C . HIS A 1 88 ? -8.617 6.340 16.893 1.00 61.22 88 HIS A C 1
ATOM 735 O O . HIS A 1 88 ? -9.017 7.106 17.772 1.00 61.22 88 HIS A O 1
ATOM 741 N N . TYR A 1 89 ? -9.429 5.445 16.323 1.00 65.62 89 TYR A N 1
ATOM 742 C CA . TYR A 1 89 ? -10.853 5.371 16.653 1.00 65.62 89 TYR A CA 1
ATOM 743 C C . TYR A 1 89 ? -11.101 4.807 18.051 1.00 65.62 89 TYR A C 1
ATOM 745 O O . TYR A 1 89 ? -11.948 5.333 18.770 1.00 65.62 89 TYR A O 1
ATOM 753 N N . THR A 1 90 ? -10.345 3.793 18.485 1.00 69.88 90 THR A N 1
ATOM 754 C CA . THR A 1 90 ? -10.549 3.190 19.815 1.00 69.88 90 THR A CA 1
ATOM 755 C C . THR A 1 90 ? -10.241 4.155 20.949 1.00 69.88 90 THR A C 1
ATOM 757 O O . THR A 1 90 ? -10.945 4.142 21.952 1.00 69.88 90 THR A O 1
ATOM 760 N N . LYS A 1 91 ? -9.237 5.025 20.799 1.00 66.25 91 LYS A N 1
ATOM 761 C CA . LYS A 1 91 ? -8.861 5.985 21.843 1.00 66.25 91 LYS A CA 1
ATOM 762 C C . LYS A 1 91 ? -9.942 7.042 22.074 1.00 66.25 91 LYS A C 1
ATOM 764 O O . LYS A 1 91 ? -10.249 7.349 23.224 1.00 66.25 91 LYS A O 1
ATOM 769 N N . ASN A 1 92 ? -10.519 7.573 20.998 1.00 66.06 92 ASN A N 1
ATOM 770 C CA . ASN A 1 92 ? -11.586 8.569 21.098 1.00 66.06 92 ASN A CA 1
ATOM 771 C C . ASN A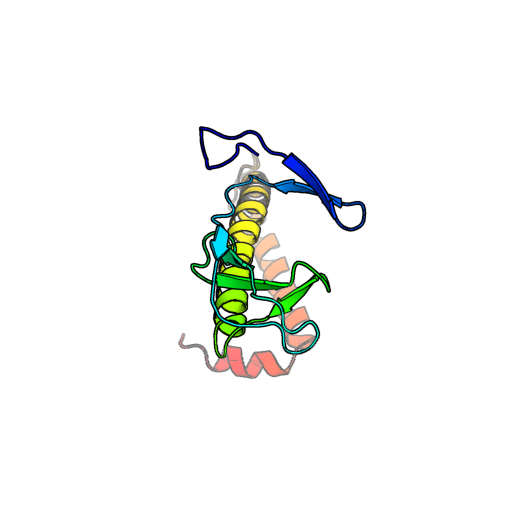 1 92 ? -12.897 7.918 21.549 1.00 66.06 92 ASN A C 1
ATOM 773 O O . ASN A 1 92 ? -13.518 8.410 22.485 1.00 66.06 92 ASN A O 1
ATOM 777 N N . LEU A 1 93 ? -13.241 6.752 20.987 1.00 71.31 93 LEU A N 1
ATOM 778 C CA . LEU A 1 93 ? -14.433 6.007 21.385 1.00 71.31 93 LEU A CA 1
ATOM 779 C C . LEU A 1 93 ? -14.379 5.599 22.859 1.00 71.31 93 LEU A C 1
ATOM 781 O O . LEU A 1 93 ? -15.355 5.786 23.567 1.00 71.31 93 LEU A O 1
ATOM 785 N N . ALA A 1 94 ? -13.250 5.076 23.345 1.00 72.25 94 ALA A N 1
ATOM 786 C CA 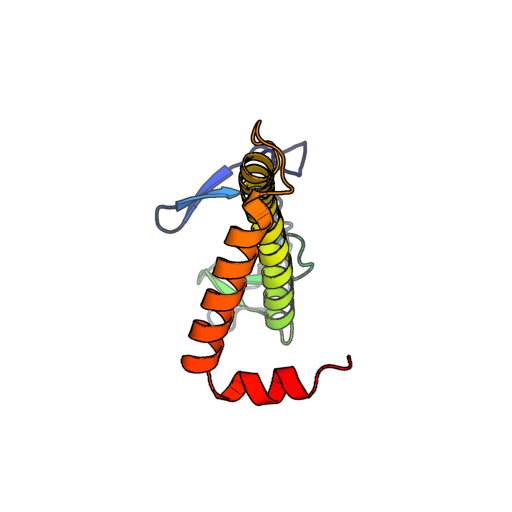. ALA A 1 94 ? -13.110 4.670 24.742 1.00 72.25 94 ALA A CA 1
ATOM 787 C C . ALA A 1 94 ? -13.191 5.859 25.705 1.00 72.25 94 ALA A C 1
ATOM 789 O O . ALA A 1 94 ? -13.739 5.713 26.792 1.00 72.25 94 ALA A O 1
ATOM 790 N N . LYS A 1 95 ? -12.675 7.030 25.312 1.00 68.50 95 LYS A N 1
ATOM 791 C CA . LYS A 1 95 ? -12.778 8.254 26.111 1.00 68.50 95 LYS A CA 1
ATOM 792 C C . LYS A 1 95 ? -14.227 8.741 26.203 1.00 68.50 95 LYS A C 1
ATOM 794 O O . LYS A 1 95 ? -14.702 8.985 27.305 1.00 68.50 95 LYS A O 1
ATOM 799 N N . GLU A 1 96 ? -14.929 8.814 25.074 1.00 65.62 96 GLU A N 1
ATOM 800 C CA . GLU A 1 96 ? -16.344 9.208 25.031 1.00 65.62 96 GLU A CA 1
ATOM 801 C C . GLU A 1 96 ? -17.237 8.195 25.761 1.00 65.62 96 GLU A C 1
ATOM 803 O O . GLU A 1 96 ? -18.119 8.581 26.523 1.00 65.62 96 GLU A O 1
ATOM 808 N N . LEU A 1 97 ? -16.969 6.890 25.615 1.00 72.06 97 LEU A N 1
ATOM 809 C CA . LEU A 1 97 ? -17.665 5.856 26.384 1.00 72.06 97 LEU A CA 1
ATOM 810 C C . LEU A 1 97 ? -17.411 6.039 27.884 1.00 72.06 97 LEU A C 1
ATOM 812 O O . LEU A 1 97 ? -18.338 5.962 28.682 1.00 72.06 97 LEU A O 1
ATOM 816 N N . TRP A 1 98 ? -16.164 6.293 28.283 1.00 67.75 98 TRP A N 1
ATOM 817 C CA . TRP A 1 98 ? -15.812 6.457 29.691 1.00 67.75 98 TRP A CA 1
ATOM 818 C C . TRP A 1 98 ? -16.527 7.652 30.329 1.00 67.75 98 TRP A C 1
ATOM 820 O O . TRP A 1 98 ? -16.972 7.545 31.468 1.00 67.75 98 TRP A O 1
ATOM 830 N N . GLU A 1 99 ? -16.711 8.751 29.596 1.00 63.97 99 GLU A N 1
ATOM 831 C CA . GLU A 1 99 ? -17.475 9.923 30.048 1.00 63.97 99 GLU A CA 1
ATOM 832 C C . GLU A 1 99 ? -18.961 9.595 30.286 1.00 63.97 99 GLU A C 1
ATOM 834 O O . GLU A 1 99 ? -19.543 10.068 31.260 1.00 63.97 99 GLU A O 1
ATOM 839 N N . VAL A 1 100 ? -19.553 8.708 29.478 1.00 65.00 100 VAL A N 1
ATOM 840 C CA . VAL A 1 100 ? -20.925 8.205 29.677 1.00 65.00 100 VAL A CA 1
ATOM 841 C C . VAL A 1 100 ? -21.012 7.260 30.886 1.00 65.00 100 VAL A C 1
ATOM 843 O O . VAL A 1 100 ? -21.976 7.309 31.642 1.00 65.00 100 VAL A O 1
ATOM 846 N N . PHE A 1 101 ? -19.996 6.419 31.109 1.00 57.31 101 PHE A N 1
ATOM 847 C CA . PHE A 1 101 ? -19.977 5.446 32.213 1.00 57.31 101 PHE A CA 1
ATOM 848 C C . PHE A 1 101 ? -19.514 6.020 33.569 1.00 57.31 101 PHE A C 1
ATOM 850 O O . PHE A 1 101 ? -19.756 5.387 34.595 1.00 57.31 101 PHE A O 1
ATOM 857 N N . THR A 1 102 ? -18.857 7.187 33.614 1.00 53.44 102 THR A N 1
ATOM 858 C CA . THR A 1 102 ? -18.351 7.807 34.864 1.00 53.44 102 THR A CA 1
ATOM 859 C C . THR A 1 102 ? -19.166 8.997 35.366 1.00 53.44 102 THR A C 1
ATOM 861 O O . THR A 1 102 ? -18.742 9.689 36.295 1.00 53.44 102 THR A O 1
ATOM 864 N N . GLY A 1 103 ? -20.358 9.203 34.802 1.00 59.44 103 GLY A N 1
ATOM 865 C CA . GLY A 1 103 ? -21.332 10.160 35.315 1.00 59.44 103 GLY A CA 1
ATOM 866 C C . GLY A 1 103 ? -21.612 9.961 36.820 1.00 59.44 103 GLY A C 1
ATOM 867 O O . GLY A 1 103 ? -21.640 8.826 37.300 1.00 59.44 103 GLY A O 1
ATOM 868 N N . PRO A 1 104 ? -21.797 11.048 37.594 1.00 58.53 104 PRO A N 1
ATOM 869 C CA . PRO A 1 104 ? -21.894 11.005 39.058 1.00 58.53 104 PRO A CA 1
ATOM 870 C C . PRO A 1 104 ? -23.180 10.360 39.599 1.00 58.53 104 PRO A C 1
ATOM 872 O O . PRO A 1 104 ? -23.281 10.130 40.807 1.00 58.53 104 PRO A O 1
ATOM 875 N N . GLU A 1 105 ? -24.151 10.045 38.742 1.00 53.16 105 GLU A N 1
ATOM 876 C CA . GLU A 1 105 ? -25.403 9.412 39.141 1.00 53.16 105 GLU A CA 1
ATOM 877 C C . GLU A 1 105 ? -25.448 7.941 38.718 1.00 53.16 105 GLU A C 1
ATOM 879 O O . GLU A 1 105 ? -24.894 7.506 37.713 1.00 53.16 105 GLU A O 1
ATOM 884 N N . LYS A 1 106 ? -26.018 7.127 39.601 1.00 53.47 106 LYS A N 1
ATOM 885 C CA . LYS A 1 106 ? -25.866 5.676 39.629 1.00 53.47 106 LYS A CA 1
ATOM 886 C C . LYS A 1 106 ? -26.370 5.044 38.329 1.00 53.47 106 LYS A C 1
ATOM 888 O O . LYS A 1 106 ? -27.566 4.984 38.076 1.00 53.47 106 LYS A O 1
ATOM 893 N N . LEU A 1 107 ? -25.437 4.415 37.622 1.00 54.38 107 LEU A N 1
ATOM 894 C CA . LEU A 1 107 ? -25.555 3.622 36.390 1.00 54.38 107 LEU A CA 1
ATOM 895 C C . LEU A 1 107 ? -26.752 2.648 36.274 1.00 54.38 107 LEU A C 1
ATOM 897 O O . LEU A 1 107 ? -26.985 2.090 35.212 1.00 54.38 107 LEU A O 1
ATOM 901 N N . ARG A 1 108 ? -27.488 2.356 37.351 1.00 57.62 108 ARG A N 1
ATOM 902 C CA . ARG A 1 108 ? -28.527 1.313 37.363 1.00 57.62 108 ARG A CA 1
ATOM 903 C C . ARG A 1 108 ? -29.919 1.830 36.992 1.00 57.62 108 ARG A C 1
ATOM 905 O O . ARG A 1 108 ? -30.711 1.015 36.529 1.00 57.62 108 ARG A O 1
ATOM 912 N N . ASP A 1 109 ? -30.179 3.133 37.122 1.00 55.91 109 ASP A N 1
ATOM 913 C CA . ASP A 1 109 ? -31.503 3.714 36.851 1.00 55.91 109 ASP A CA 1
ATOM 914 C C . ASP A 1 109 ? -31.626 4.298 35.421 1.00 55.91 109 ASP A C 1
ATOM 916 O O . ASP A 1 109 ? -32.714 4.280 34.855 1.00 55.91 109 ASP A O 1
ATOM 920 N N . GLU A 1 110 ? -30.519 4.687 34.769 1.00 54.22 110 GLU A N 1
ATOM 921 C CA . GLU A 1 110 ? -30.511 5.242 33.391 1.00 54.22 110 GLU A CA 1
ATOM 922 C C . GLU A 1 110 ? -30.277 4.204 32.276 1.00 54.22 110 GLU A C 1
ATOM 924 O O . GLU A 1 110 ? -30.625 4.426 31.113 1.00 54.22 110 GLU A O 1
ATOM 929 N N . LEU A 1 111 ? -29.725 3.028 32.598 1.00 60.00 111 LEU A N 1
ATOM 930 C CA . LEU A 1 111 ? -29.518 1.976 31.595 1.00 60.00 111 LEU A CA 1
ATOM 931 C C . LEU A 1 111 ? -30.839 1.479 30.987 1.00 60.00 111 LEU A C 1
ATOM 933 O O . LEU A 1 111 ? -30.837 1.006 29.853 1.00 60.00 111 LEU A O 1
ATOM 937 N N . GLY A 1 112 ? -31.966 1.609 31.697 1.00 62.19 112 GLY A N 1
ATOM 938 C CA . GLY A 1 112 ? -33.294 1.285 31.169 1.00 62.19 112 GLY A CA 1
ATOM 939 C C . GLY A 1 112 ? -33.670 2.127 29.946 1.00 62.19 112 GLY A C 1
ATOM 940 O O . GLY A 1 112 ? -34.158 1.577 28.956 1.00 62.19 112 GLY A O 1
ATOM 941 N N . ASP A 1 113 ? -33.356 3.424 29.974 1.00 62.22 113 ASP A N 1
ATOM 942 C CA . ASP A 1 113 ? -33.617 4.351 28.869 1.00 62.22 113 ASP A CA 1
ATOM 943 C C . ASP A 1 113 ? -32.646 4.124 27.708 1.00 62.22 113 ASP A C 1
ATOM 945 O O . ASP A 1 113 ? -33.049 4.121 26.543 1.00 62.22 113 ASP A O 1
ATOM 949 N N . PHE A 1 114 ? -31.383 3.808 28.008 1.00 69.62 114 PHE A N 1
ATOM 950 C CA . PHE A 1 114 ? -30.412 3.403 26.993 1.00 69.62 114 PHE A CA 1
ATOM 951 C C . PHE A 1 114 ? -30.815 2.095 26.294 1.00 69.62 114 PHE A C 1
ATOM 953 O O . PHE A 1 114 ? -30.756 2.005 25.068 1.00 69.62 114 PHE A O 1
ATOM 960 N N . PHE A 1 115 ? -31.297 1.092 27.036 1.00 63.91 115 PHE A N 1
ATOM 961 C CA . PHE A 1 115 ? -31.824 -0.143 26.452 1.00 63.91 115 PHE A CA 1
ATOM 962 C C . PHE A 1 115 ? -33.126 0.089 25.678 1.00 63.91 115 PHE A C 1
ATOM 964 O O . PHE A 1 115 ? -33.342 -0.569 24.662 1.00 63.91 115 PHE A O 1
ATOM 971 N N . MET A 1 116 ? -33.970 1.038 26.093 1.00 70.12 116 MET A N 1
ATOM 972 C CA . MET A 1 116 ? -35.127 1.506 25.317 1.00 70.12 116 MET A CA 1
ATOM 973 C C . MET A 1 116 ? -34.689 2.115 23.985 1.00 70.12 116 MET A C 1
ATOM 975 O O . MET A 1 116 ? -35.210 1.729 22.941 1.00 70.12 116 MET A O 1
ATOM 979 N N . LEU A 1 117 ? -33.690 3.000 23.996 1.00 71.81 117 LEU A N 1
ATOM 980 C CA . LEU A 1 117 ? -33.122 3.594 22.786 1.00 71.81 117 LEU A CA 1
ATOM 981 C C . LEU A 1 117 ? -32.474 2.541 21.887 1.00 71.81 117 LEU A C 1
ATOM 983 O O . LEU A 1 117 ? -32.718 2.547 20.684 1.00 71.81 117 LEU A O 1
ATOM 987 N N . LEU A 1 118 ? -31.726 1.592 22.454 1.00 67.69 118 LEU A N 1
ATOM 988 C CA . LEU A 1 118 ? -31.131 0.480 21.715 1.00 67.69 118 LEU A CA 1
ATOM 989 C C . LEU A 1 118 ? -32.211 -0.430 21.110 1.00 67.69 118 LEU A C 1
ATOM 991 O O . LEU A 1 118 ? -32.104 -0.861 19.964 1.00 67.69 118 LEU A O 1
ATOM 995 N N . LYS A 1 119 ? -33.297 -0.682 21.846 1.00 67.06 119 LYS A N 1
ATOM 996 C CA . LYS A 1 119 ? -34.458 -1.446 21.374 1.00 67.06 119 LYS A CA 1
ATOM 997 C C . LYS A 1 119 ? -35.207 -0.706 20.263 1.00 67.06 119 LYS A C 1
ATOM 999 O O . LYS A 1 119 ? -35.590 -1.335 19.283 1.00 67.06 119 LYS A O 1
ATOM 1004 N N . LEU A 1 120 ? -35.372 0.613 20.363 1.00 71.81 120 LEU A N 1
ATOM 1005 C CA . LEU A 1 120 ? -35.991 1.447 19.326 1.00 71.81 120 LEU A CA 1
ATOM 1006 C C . LEU A 1 120 ? -35.114 1.563 18.073 1.00 71.81 120 LEU A C 1
ATOM 1008 O O . LEU A 1 120 ? -35.630 1.488 16.958 1.00 71.81 120 LEU A O 1
ATOM 1012 N N . LEU A 1 121 ? -33.795 1.687 18.241 1.00 69.62 121 LEU A N 1
ATOM 1013 C CA . LEU A 1 121 ? -32.819 1.621 17.153 1.00 69.62 121 LEU A CA 1
ATOM 1014 C C . LEU A 1 121 ? -32.890 0.272 16.440 1.00 69.62 121 LEU A C 1
ATOM 1016 O O . LEU A 1 121 ? -32.976 0.255 15.217 1.00 69.62 121 LEU A O 1
ATOM 1020 N N . ASN A 1 122 ? -32.959 -0.835 17.185 1.00 62.66 122 ASN A N 1
ATOM 1021 C CA . ASN A 1 122 ? -33.171 -2.165 16.613 1.00 62.66 122 ASN A CA 1
ATOM 1022 C C . ASN A 1 122 ? -34.491 -2.250 15.839 1.00 62.66 122 ASN A C 1
ATOM 1024 O O . ASN A 1 122 ? -34.498 -2.744 14.720 1.00 62.66 122 ASN A O 1
ATOM 1028 N N . TYR A 1 123 ? -35.593 -1.708 16.366 1.00 66.62 123 TYR A N 1
ATOM 1029 C CA . TYR A 1 123 ? -36.868 -1.663 15.641 1.00 66.62 123 TYR A CA 1
ATOM 1030 C C . TYR A 1 123 ? -36.772 -0.859 14.338 1.00 66.62 123 TYR A C 1
ATOM 1032 O O . TYR A 1 123 ? -37.235 -1.314 13.295 1.00 66.62 123 TYR A O 1
ATOM 1040 N N . LYS A 1 124 ? -36.139 0.319 14.366 1.00 71.94 124 LYS A N 1
ATOM 1041 C CA . LYS A 1 124 ? -35.936 1.143 13.168 1.00 71.94 124 LYS A CA 1
ATOM 1042 C C . LYS A 1 124 ? -35.036 0.444 12.149 1.00 71.94 124 LYS A C 1
ATOM 1044 O O . LYS A 1 124 ? -35.325 0.491 10.958 1.00 71.94 124 LYS A O 1
ATOM 1049 N N . PHE A 1 125 ? -33.988 -0.226 12.615 1.00 70.62 125 PHE A N 1
ATOM 1050 C CA . PHE A 1 125 ? -33.043 -0.960 11.783 1.00 70.62 125 PHE A CA 1
ATOM 1051 C C . PHE A 1 125 ? -33.688 -2.193 11.135 1.00 70.62 125 PHE A C 1
ATOM 1053 O O . PHE A 1 125 ? -33.561 -2.381 9.930 1.00 70.62 125 PHE A O 1
ATOM 1060 N N . VAL A 1 126 ? -34.466 -2.968 11.897 1.00 63.91 126 VAL A N 1
ATOM 1061 C CA . VAL A 1 126 ? -35.265 -4.106 11.410 1.00 63.91 126 VAL A CA 1
ATOM 1062 C C . VAL A 1 126 ? -36.276 -3.668 10.347 1.00 63.91 126 VAL A C 1
ATOM 1064 O O . VAL A 1 126 ? -36.434 -4.333 9.326 1.00 63.91 126 VAL A O 1
ATOM 1067 N N . VAL A 1 127 ? -36.931 -2.521 10.547 1.00 66.00 127 VAL A N 1
ATOM 1068 C CA . VAL A 1 127 ? -37.893 -1.968 9.581 1.00 66.00 127 VAL A CA 1
ATOM 1069 C C . VAL A 1 127 ? -37.197 -1.428 8.325 1.00 66.00 127 VAL A C 1
ATOM 1071 O O . VAL A 1 127 ? -37.723 -1.580 7.225 1.00 66.00 127 VAL A O 1
ATOM 1074 N N . GLN A 1 128 ? -36.017 -0.814 8.459 1.00 66.56 128 GLN A N 1
ATOM 1075 C CA . GLN A 1 128 ? -35.247 -0.281 7.325 1.00 66.56 128 GLN A CA 1
ATOM 1076 C C . GLN A 1 128 ? -34.495 -1.364 6.536 1.00 66.56 128 GLN A C 1
ATOM 1078 O O . GLN A 1 128 ? -34.237 -1.182 5.346 1.00 66.56 128 GLN A O 1
ATOM 1083 N N . HIS A 1 129 ? -34.176 -2.496 7.165 1.00 67.94 129 HIS A N 1
ATOM 1084 C CA . HIS A 1 129 ? -33.428 -3.598 6.564 1.00 67.94 129 HIS A CA 1
ATOM 1085 C C . HIS A 1 129 ? -34.133 -4.948 6.804 1.00 67.94 129 HIS A C 1
ATOM 1087 O O . HIS A 1 129 ? -33.643 -5.778 7.572 1.00 67.94 129 HIS A O 1
ATOM 1093 N N . PRO A 1 130 ? -35.255 -5.223 6.106 1.00 63.59 130 PRO A N 1
ATOM 1094 C CA . PRO A 1 130 ? -36.083 -6.414 6.336 1.00 63.59 130 PRO A CA 1
ATOM 1095 C C . PRO A 1 130 ? -35.359 -7.748 6.086 1.00 63.59 130 PRO A C 1
ATOM 1097 O O . PRO A 1 130 ? -35.768 -8.780 6.608 1.00 63.59 130 PRO A O 1
ATOM 1100 N N . HIS A 1 131 ? -34.258 -7.741 5.329 1.00 63.91 131 HIS A N 1
ATOM 1101 C CA . HIS A 1 131 ? -33.446 -8.932 5.068 1.00 63.91 131 HIS A CA 1
ATOM 1102 C C . HIS A 1 131 ? -32.621 -9.409 6.274 1.00 63.91 131 HIS A C 1
ATOM 1104 O O . HIS A 1 131 ? -32.203 -10.563 6.289 1.00 63.91 131 HIS A O 1
ATOM 1110 N N . ILE A 1 132 ? -32.386 -8.560 7.282 1.00 61.41 132 ILE A N 1
ATOM 1111 C CA . ILE A 1 132 ? -31.552 -8.910 8.444 1.00 61.41 132 ILE A CA 1
ATOM 1112 C C . ILE A 1 132 ? -32.334 -9.713 9.497 1.00 61.41 132 ILE A C 1
ATOM 1114 O O . ILE A 1 132 ? -31.722 -10.483 10.230 1.00 61.41 132 ILE A O 1
ATOM 1118 N N . ASN A 1 133 ? -33.673 -9.648 9.515 1.00 55.56 133 ASN A N 1
ATOM 1119 C CA . ASN A 1 133 ? -34.495 -10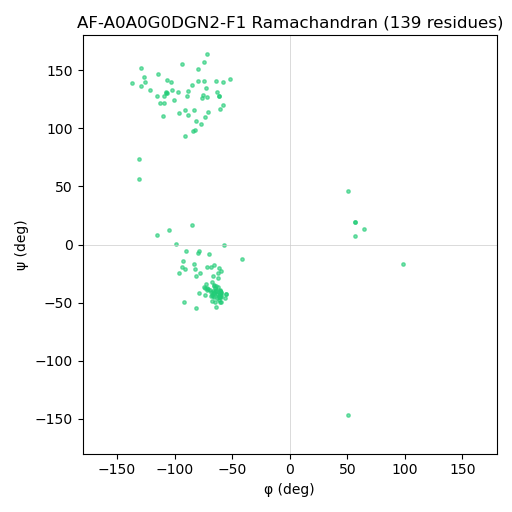.492 10.399 1.00 55.56 133 ASN A CA 1
ATOM 1120 C C . ASN A 1 133 ? -34.202 -11.984 10.223 1.00 55.56 133 ASN A C 1
ATOM 1122 O O . ASN A 1 133 ? -34.019 -12.693 11.207 1.00 55.56 133 ASN A O 1
ATOM 1126 N N . ASN A 1 134 ? -34.060 -12.429 8.974 1.00 59.69 134 ASN A N 1
ATOM 1127 C CA . ASN A 1 134 ? -33.769 -13.828 8.672 1.00 59.69 134 ASN A CA 1
ATOM 1128 C C . ASN A 1 134 ? -32.411 -14.277 9.244 1.00 59.69 134 ASN A C 1
ATOM 1130 O O . ASN A 1 134 ? -32.255 -15.438 9.591 1.00 59.69 134 ASN A O 1
ATOM 1134 N N . LEU A 1 135 ? -31.443 -13.361 9.378 1.00 58.66 135 LEU A N 1
ATOM 1135 C CA . LEU A 1 135 ? -30.119 -13.648 9.946 1.00 58.66 135 LEU A CA 1
ATOM 1136 C C . LEU A 1 135 ? -30.126 -13.652 11.481 1.00 58.66 135 LEU A C 1
ATOM 1138 O O . LEU A 1 135 ? -29.297 -14.316 12.095 1.00 58.66 135 LEU A O 1
ATOM 1142 N N . ILE A 1 136 ? -31.046 -12.913 12.107 1.00 57.28 136 ILE A N 1
ATOM 1143 C CA . ILE A 1 136 ? -31.213 -12.894 13.567 1.00 57.28 136 ILE A CA 1
ATOM 1144 C C . ILE A 1 136 ? -31.898 -14.184 14.043 1.00 57.28 136 ILE A C 1
ATOM 1146 O O . ILE A 1 136 ? -31.516 -14.719 15.081 1.00 57.28 136 ILE A O 1
ATOM 1150 N N . ASP A 1 137 ? -32.843 -14.718 13.264 1.00 60.00 137 ASP A N 1
ATOM 1151 C CA . ASP A 1 137 ? -33.512 -15.996 13.551 1.00 60.00 137 ASP A CA 1
ATOM 1152 C C . ASP A 1 137 ? -32.576 -17.217 13.424 1.00 60.00 137 ASP A C 1
ATOM 1154 O O . ASP A 1 137 ? -32.852 -18.272 13.996 1.00 60.00 137 ASP A O 1
ATOM 1158 N N . GLU A 1 138 ? -31.447 -17.072 12.721 1.00 64.44 138 GLU A N 1
ATOM 1159 C CA . GLU A 1 138 ? -30.426 -18.116 12.543 1.00 64.44 138 GLU A CA 1
ATOM 1160 C C . GLU A 1 138 ? -29.331 -18.114 13.627 1.00 64.44 138 GLU A C 1
ATOM 1162 O O . GLU A 1 138 ? -28.491 -19.018 13.657 1.00 64.44 138 GLU A O 1
ATOM 1167 N N . LEU A 1 139 ? -29.323 -17.139 14.545 1.00 46.47 139 LEU A N 1
ATOM 1168 C CA . LEU A 1 139 ? -28.356 -17.127 15.642 1.00 46.47 139 LEU A CA 1
ATOM 1169 C C . LEU A 1 139 ? -28.743 -18.160 16.717 1.00 46.47 139 LEU A C 1
ATOM 1171 O O . LEU A 1 139 ? -29.878 -18.149 17.205 1.00 46.47 139 LEU A O 1
ATOM 1175 N N . PRO A 1 140 ? -27.820 -19.049 17.131 1.00 48.16 140 PRO A N 1
ATOM 1176 C CA . PRO A 1 140 ? -28.087 -19.965 18.231 1.00 48.16 140 PRO A CA 1
ATOM 1177 C C . PRO A 1 140 ? -28.326 -19.171 19.523 1.00 48.16 140 PRO A C 1
ATOM 1179 O O . PRO A 1 140 ? -27.565 -18.257 19.846 1.00 48.16 140 PRO A O 1
ATOM 1182 N N . LYS A 1 141 ? -29.410 -19.523 20.224 1.00 47.09 141 LYS A N 1
ATOM 1183 C CA . LYS A 1 141 ? -29.803 -18.948 21.518 1.00 47.09 141 LYS A CA 1
ATOM 1184 C C . LYS A 1 141 ? -28.860 -19.346 22.645 1.00 47.09 141 LYS A C 1
ATOM 1186 O O . LYS A 1 141 ? -28.406 -20.513 22.641 1.00 47.09 141 LYS A O 1
#

Solvent-accessible surface area (backbone atoms only — not comparable to full-atom values): 8610 Å² total; per-residue (Å²): 134,81,42,90,53,91,87,54,72,64,45,76,43,76,56,95,87,39,82,39,80,40,64,88,76,72,55,78,43,86,46,90,57,55,36,89,87,79,67,42,61,26,41,32,31,53,47,79,94,62,84,39,67,38,37,32,30,90,84,80,71,45,77,46,69,61,95,63,46,63,59,50,52,55,53,42,51,50,54,52,48,54,52,56,49,51,59,57,50,50,56,53,51,50,49,57,49,46,59,69,74,64,49,96,63,72,74,78,72,57,49,59,57,53,50,48,50,52,51,50,49,49,52,52,48,44,69,75,39,66,76,53,54,67,60,60,75,68,53,85,129

Radius of gyration: 25.53 Å; Cα contacts (8 Å, |Δi|>4): 117; chains: 1; bounding box: 58×40×63 Å

Nearest PDB structures (foldseek):
  8xmc-assembly1_I  TM=7.772E-01  e=7.675E-01  Arabidopsis thaliana
  8hyj-assembly1_I  TM=7.319E-01  e=3.036E+00  Arabidopsis thaliana

pLDDT: mean 70.77, std 15.43, range [37.03, 93.0]

Sequence (141 aa):
MDCPNKHKELEKILFHNVEVDCCPEFKIYNIDKRCPECRIPFVQIDYDDSNVKIDFCKMCSGIWLDRGEFKQIMVYLKKKADYEILHHYTKNLAKELWEVFTGPEKLRDELGDFFMLLKLLNYKFVVQHPHINNLIDELPK

Mean predicted aligned error: 17.58 Å

Foldseek 3Di:
DADPPPPFAFDFDQDVNDTDGDTDDWDWDWDPDADPVPRHTWIWTQDPPLNAIWTADPPPRDIDHDPPSVVSVVVVVVVVCVVVVCVVVVVVVVVVVVVVVPPPDDPPPCVVVVVVVVVVVVVVVCVVCVPCVVVVVPDDD